Protein AF-A0A916SHV4-F1 (af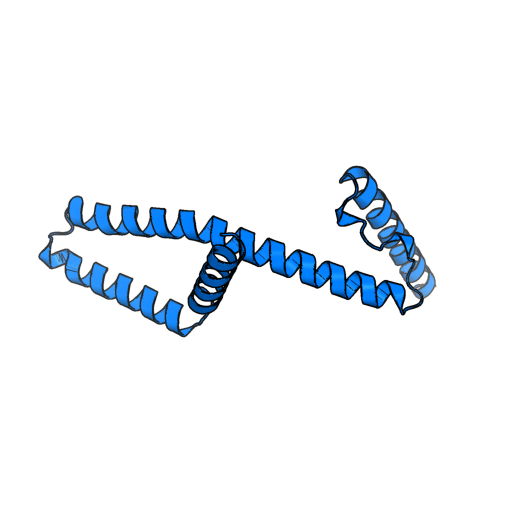db_monomer)

Radius of gyration: 23.87 Å; Cα contacts (8 Å, |Δi|>4): 34; chains: 1; bounding box: 46×41×66 Å

Mean predicted aligned error: 7.18 Å

Organism: NCBI:txid1963359

Structure (mmCIF, N/CA/C/O backbone):
data_AF-A0A916SHV4-F1
#
_entry.id   AF-A0A916SHV4-F1
#
loop_
_atom_site.group_PDB
_atom_site.id
_atom_site.type_symbol
_atom_site.label_atom_id
_atom_site.label_alt_id
_atom_site.label_comp_id
_atom_site.label_asym_id
_atom_site.label_entity_id
_atom_site.label_seq_id
_atom_site.pdbx_PDB_ins_code
_atom_site.Cartn_x
_atom_site.Cartn_y
_atom_site.Cartn_z
_atom_site.occupancy
_atom_site.B_iso_or_equiv
_atom_site.auth_seq_id
_atom_site.auth_comp_id
_atom_site.auth_asym_id
_atom_site.auth_atom_id
_atom_site.pdbx_PDB_model_num
ATOM 1 N N . MET A 1 1 ? 11.533 -18.519 5.299 1.00 59.81 1 MET A N 1
ATOM 2 C CA . MET A 1 1 ? 10.638 -17.511 5.913 1.00 59.81 1 MET A CA 1
ATOM 3 C C . MET A 1 1 ? 10.085 -16.528 4.886 1.00 59.81 1 MET A C 1
ATOM 5 O O . MET A 1 1 ? 8.875 -16.350 4.870 1.00 59.81 1 MET A O 1
ATOM 9 N N . GLU A 1 2 ? 10.897 -15.995 3.967 1.00 62.69 2 GLU A N 1
ATOM 10 C CA . GLU A 1 2 ? 10.451 -15.053 2.916 1.00 62.69 2 GLU A CA 1
ATOM 11 C C . GLU A 1 2 ? 9.244 -15.530 2.095 1.00 62.69 2 GLU A C 1
ATOM 13 O O . GLU A 1 2 ? 8.281 -14.792 1.923 1.00 62.69 2 GLU A O 1
ATOM 18 N N . ARG A 1 3 ? 9.233 -16.796 1.652 1.00 66.44 3 ARG A N 1
ATOM 19 C CA . ARG A 1 3 ? 8.107 -17.351 0.874 1.00 66.44 3 ARG A CA 1
ATOM 20 C C . A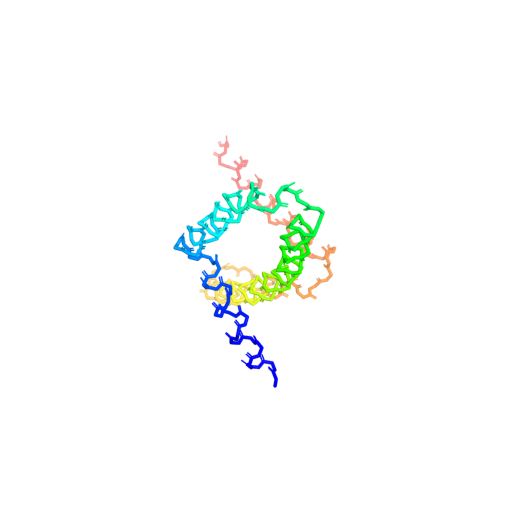RG A 1 3 ? 6.798 -17.430 1.668 1.00 66.44 3 ARG A C 1
ATOM 22 O O . ARG A 1 3 ? 5.729 -17.266 1.092 1.00 66.44 3 ARG A O 1
ATOM 29 N N . ALA A 1 4 ? 6.875 -17.691 2.974 1.00 74.00 4 ALA A N 1
ATOM 30 C CA . ALA A 1 4 ? 5.702 -17.771 3.843 1.00 74.00 4 ALA A CA 1
ATOM 31 C C . ALA A 1 4 ? 5.161 -16.371 4.162 1.00 74.00 4 ALA A C 1
ATOM 33 O O . ALA A 1 4 ? 3.966 -16.135 4.005 1.00 74.00 4 ALA A O 1
ATOM 34 N N . PHE A 1 5 ? 6.050 -15.431 4.506 1.00 75.06 5 PHE A N 1
ATOM 35 C CA . PHE A 1 5 ? 5.698 -14.025 4.709 1.00 75.06 5 PHE A CA 1
ATOM 36 C C . PHE A 1 5 ? 5.098 -13.412 3.442 1.00 75.06 5 PHE A C 1
ATOM 38 O O . PHE A 1 5 ? 4.005 -12.864 3.492 1.00 75.06 5 PHE A O 1
ATOM 45 N N . GLY A 1 6 ? 5.745 -13.591 2.287 1.00 71.12 6 GLY A N 1
ATOM 46 C CA . GLY A 1 6 ? 5.258 -13.070 1.012 1.00 71.12 6 GLY A CA 1
ATOM 47 C C . GLY A 1 6 ? 3.893 -13.635 0.615 1.00 71.12 6 GLY A C 1
ATOM 48 O O . GLY A 1 6 ? 3.061 -12.906 0.083 1.00 71.12 6 GLY A O 1
ATOM 49 N N . ARG A 1 7 ? 3.616 -14.912 0.914 1.00 73.75 7 ARG A N 1
ATOM 50 C CA . ARG A 1 7 ? 2.308 -15.527 0.640 1.00 73.75 7 ARG A CA 1
ATOM 51 C C . ARG A 1 7 ? 1.220 -14.979 1.569 1.00 73.75 7 ARG A C 1
ATOM 53 O O . ARG A 1 7 ? 0.145 -14.654 1.085 1.00 73.75 7 ARG A O 1
ATOM 60 N N . ILE A 1 8 ? 1.504 -14.821 2.864 1.00 78.12 8 ILE A N 1
ATOM 61 C CA . ILE A 1 8 ? 0.572 -14.203 3.823 1.00 78.12 8 ILE A CA 1
ATOM 62 C C . ILE A 1 8 ? 0.316 -12.744 3.446 1.00 78.12 8 ILE A C 1
ATOM 64 O O . ILE A 1 8 ? -0.837 -12.347 3.313 1.00 78.12 8 ILE A O 1
ATOM 68 N N . ALA A 1 9 ? 1.373 -11.969 3.206 1.00 71.19 9 ALA A N 1
ATOM 69 C CA . ALA A 1 9 ? 1.272 -10.560 2.862 1.00 71.19 9 ALA A CA 1
ATOM 70 C C . ALA A 1 9 ? 0.448 -10.343 1.591 1.00 71.19 9 ALA A C 1
ATOM 72 O O . ALA A 1 9 ? -0.438 -9.495 1.575 1.00 71.19 9 ALA A O 1
ATOM 73 N N . ASN A 1 10 ? 0.675 -11.162 0.561 1.00 74.19 10 ASN A N 1
ATOM 74 C CA . ASN A 1 10 ? -0.074 -11.074 -0.686 1.00 74.19 10 ASN A CA 1
ATOM 75 C C . ASN A 1 10 ? -1.552 -11.455 -0.502 1.00 74.19 10 ASN A C 1
ATOM 77 O O . ASN A 1 10 ? -2.428 -10.782 -1.038 1.00 74.19 10 ASN A O 1
ATOM 81 N N . THR A 1 11 ? -1.850 -12.500 0.277 1.00 77.94 11 THR A N 1
ATOM 82 C CA . THR A 1 11 ? -3.236 -12.890 0.583 1.00 77.94 11 THR A CA 1
ATOM 83 C C . THR A 1 11 ? -3.955 -11.801 1.371 1.00 77.94 11 THR A C 1
ATOM 85 O O . THR A 1 11 ? -5.070 -11.435 1.014 1.00 77.94 11 THR A O 1
ATOM 88 N N . VAL A 1 12 ? -3.317 -11.241 2.402 1.00 77.44 12 VAL A N 1
ATOM 89 C CA . VAL A 1 12 ? -3.898 -10.157 3.205 1.00 77.44 12 VAL A CA 1
ATOM 90 C C . VAL A 1 12 ? -4.097 -8.903 2.358 1.00 77.44 12 VAL A C 1
ATOM 92 O O . VAL A 1 12 ? -5.171 -8.321 2.418 1.00 77.44 12 VAL A O 1
ATOM 95 N N . ALA A 1 13 ? -3.129 -8.519 1.521 1.00 72.94 13 ALA A N 1
ATOM 96 C CA . ALA A 1 13 ? -3.269 -7.378 0.617 1.00 72.94 13 ALA A CA 1
ATOM 97 C C . ALA A 1 13 ? -4.408 -7.580 -0.398 1.00 72.94 13 ALA A C 1
ATOM 99 O O . ALA A 1 13 ? -5.211 -6.675 -0.616 1.00 72.94 13 ALA A O 1
ATOM 100 N N . THR A 1 14 ? -4.528 -8.785 -0.963 1.00 75.88 14 THR A N 1
ATOM 101 C CA . THR A 1 14 ? -5.603 -9.121 -1.911 1.00 75.88 14 THR A CA 1
ATOM 102 C C . THR A 1 14 ? -6.969 -9.067 -1.233 1.00 75.88 14 THR A C 1
ATOM 104 O O . THR A 1 14 ? -7.890 -8.457 -1.766 1.00 75.88 14 THR A O 1
ATOM 107 N N . LEU A 1 15 ? -7.100 -9.661 -0.043 1.00 78.56 15 LEU A N 1
ATOM 108 C CA . LEU A 1 15 ? -8.336 -9.624 0.739 1.00 78.56 15 LEU A CA 1
ATOM 109 C C . LEU A 1 15 ? -8.678 -8.195 1.171 1.00 78.56 15 LEU A C 1
ATOM 111 O O . LEU A 1 15 ? -9.821 -7.779 1.02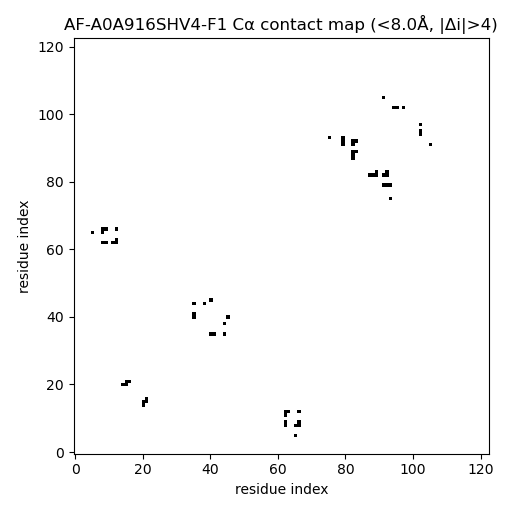6 1.00 78.56 15 LEU A O 1
ATOM 115 N N . ALA A 1 16 ? -7.707 -7.417 1.647 1.00 77.38 16 ALA A N 1
ATOM 116 C CA . ALA A 1 16 ? -7.912 -6.030 2.060 1.00 77.38 16 ALA A CA 1
ATOM 117 C C . ALA A 1 16 ? -8.344 -5.120 0.898 1.00 77.38 16 ALA A C 1
ATOM 119 O O . ALA A 1 16 ? -9.099 -4.177 1.114 1.00 77.38 16 ALA A O 1
ATOM 120 N N . GLY A 1 17 ? -7.908 -5.419 -0.330 1.00 71.19 17 GLY A N 1
ATOM 121 C CA . GLY A 1 17 ? -8.312 -4.703 -1.541 1.00 71.19 17 GLY A CA 1
ATOM 122 C C . GLY A 1 17 ? -9.706 -5.061 -2.073 1.00 71.19 17 GLY A C 1
ATOM 123 O O . GLY A 1 17 ? -10.189 -4.397 -2.989 1.00 71.19 17 GLY A O 1
ATOM 124 N N . GLN A 1 18 ? -10.373 -6.092 -1.540 1.00 84.19 18 GLN A N 1
ATOM 125 C CA . GLN A 1 18 ? -11.703 -6.488 -2.010 1.00 84.19 18 GLN A CA 1
ATOM 126 C C . GLN A 1 18 ? -12.803 -5.546 -1.481 1.00 84.19 18 GLN A C 1
ATOM 128 O O . GLN A 1 18 ? -12.865 -5.294 -0.275 1.00 84.19 18 GLN A O 1
ATOM 133 N N . PRO A 1 19 ? -13.757 -5.113 -2.333 1.00 79.38 19 PRO A N 1
ATOM 134 C CA . PRO A 1 19 ? -14.887 -4.273 -1.914 1.00 79.38 19 PRO A CA 1
ATOM 135 C C . PRO A 1 19 ? -15.717 -4.869 -0.766 1.00 79.38 19 PRO A C 1
ATOM 137 O O . PRO A 1 19 ? -16.232 -4.144 0.083 1.00 79.38 19 PRO A O 1
ATOM 140 N N . PHE A 1 20 ? -15.820 -6.200 -0.709 1.00 82.50 20 PHE A N 1
ATOM 141 C CA . PHE A 1 20 ? -16.523 -6.904 0.363 1.00 82.50 20 PHE A CA 1
ATOM 142 C C . PHE A 1 20 ? -15.847 -6.722 1.731 1.00 82.50 20 PHE A C 1
A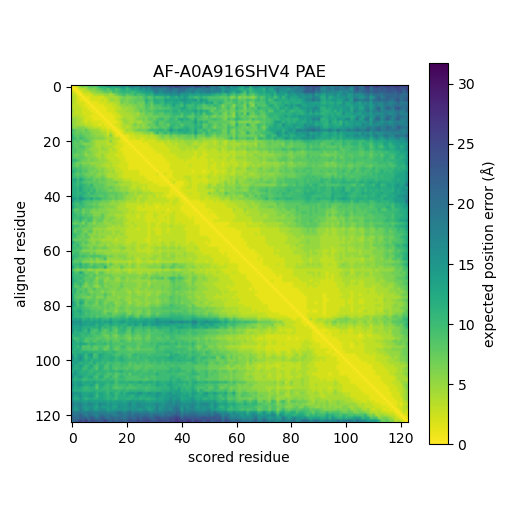TOM 144 O O . PHE A 1 20 ? -16.527 -6.532 2.737 1.00 82.50 20 PHE A O 1
ATOM 151 N N . THR A 1 21 ? -14.514 -6.713 1.773 1.00 85.31 21 THR A N 1
ATOM 152 C CA . THR A 1 21 ? -13.747 -6.487 3.004 1.00 85.31 21 THR A CA 1
ATOM 153 C C . THR A 1 21 ? -13.945 -5.070 3.522 1.00 85.31 21 THR A C 1
ATOM 155 O O . THR A 1 21 ? -14.113 -4.876 4.722 1.00 85.31 21 THR A O 1
ATOM 158 N N . PHE A 1 22 ? -14.018 -4.082 2.626 1.00 84.44 22 PHE A N 1
ATOM 159 C CA . PHE A 1 22 ? -14.368 -2.715 3.007 1.00 84.44 22 PHE A CA 1
ATOM 160 C C . PHE A 1 22 ? -15.758 -2.648 3.654 1.00 84.44 22 PHE A C 1
ATOM 162 O O . PHE A 1 22 ? -15.907 -2.068 4.729 1.00 84.44 22 PHE A O 1
ATOM 169 N N . LEU A 1 23 ? -16.760 -3.296 3.050 1.00 91.25 23 LEU A N 1
ATOM 170 C CA . LEU A 1 23 ? -18.112 -3.350 3.609 1.00 91.25 23 LEU A CA 1
ATOM 171 C C . LEU A 1 23 ? -18.133 -4.016 4.994 1.00 91.25 23 LEU A C 1
ATOM 173 O O . LEU A 1 23 ? -18.783 -3.511 5.908 1.00 91.25 23 LEU A O 1
ATOM 177 N N . LEU A 1 24 ? -17.386 -5.109 5.172 1.00 90.62 24 LEU A N 1
ATOM 178 C CA . LEU A 1 24 ? -17.221 -5.777 6.463 1.00 90.62 24 LEU A CA 1
ATOM 179 C C . LEU A 1 24 ? -16.601 -4.835 7.510 1.00 90.62 24 LEU A C 1
ATOM 181 O O . LEU A 1 24 ? -17.118 -4.735 8.619 1.00 90.62 24 LEU A O 1
ATOM 185 N N . CYS A 1 25 ? -15.532 -4.112 7.162 1.00 89.62 25 CYS A N 1
ATOM 186 C CA . CYS A 1 25 ? -14.897 -3.140 8.055 1.00 89.62 25 CYS A CA 1
ATOM 187 C C . CYS A 1 25 ? -15.868 -2.026 8.467 1.00 89.62 25 CYS A C 1
ATOM 189 O O . CYS A 1 25 ? -15.939 -1.680 9.645 1.00 89.62 25 CYS A O 1
ATOM 191 N N . VAL A 1 26 ? -16.658 -1.502 7.526 1.00 93.38 26 VAL A N 1
ATOM 192 C CA . VAL A 1 26 ? -17.695 -0.500 7.817 1.00 93.38 26 VAL A CA 1
ATOM 193 C C . VAL A 1 26 ? -18.745 -1.064 8.776 1.00 93.38 26 VAL A C 1
ATOM 195 O O . VAL A 1 26 ? -19.089 -0.405 9.755 1.00 93.38 26 VAL A O 1
ATOM 198 N N . LEU A 1 27 ? -19.212 -2.297 8.557 1.00 95.44 27 LEU A N 1
ATOM 199 C CA . LEU A 1 27 ? -20.152 -2.963 9.464 1.00 95.44 27 LEU A CA 1
ATOM 200 C C . LEU A 1 27 ? -19.576 -3.126 10.875 1.00 95.44 27 LEU A C 1
ATOM 202 O O . LEU A 1 27 ? -20.279 -2.859 11.846 1.00 95.44 27 LEU A O 1
ATOM 206 N N . VAL A 1 28 ? -18.302 -3.505 11.002 1.00 93.75 28 VAL A N 1
ATOM 207 C CA . VAL A 1 28 ? -17.616 -3.601 12.301 1.00 93.75 28 VAL A CA 1
ATOM 208 C C . VAL A 1 28 ? -17.594 -2.247 13.013 1.00 93.75 28 VAL A C 1
ATOM 210 O O . VAL A 1 28 ? -17.914 -2.184 14.199 1.00 93.75 28 VAL A O 1
ATOM 213 N N . VAL A 1 29 ? -17.284 -1.159 12.301 1.00 94.69 29 VAL A N 1
ATOM 214 C CA . VAL A 1 29 ? -17.286 0.203 12.867 1.00 94.69 29 VAL A CA 1
ATOM 215 C C . VAL A 1 29 ? -18.693 0.629 13.298 1.00 94.69 29 VAL A C 1
ATOM 217 O O . VAL A 1 29 ? -18.848 1.210 14.371 1.00 94.69 29 VAL A O 1
ATOM 220 N N . ILE A 1 30 ? -19.726 0.303 12.514 1.00 96.50 30 ILE A N 1
ATOM 221 C CA . ILE A 1 30 ? -21.126 0.585 12.866 1.00 96.50 30 ILE A CA 1
ATOM 222 C C . ILE A 1 30 ? -21.530 -0.183 14.128 1.00 96.50 30 ILE A C 1
ATOM 224 O O . ILE A 1 30 ? -22.054 0.420 15.062 1.00 96.50 30 ILE A O 1
ATOM 228 N N . ILE A 1 31 ? -21.262 -1.492 14.186 1.00 95.75 31 ILE A N 1
ATOM 229 C CA . ILE A 1 31 ? -21.569 -2.334 15.354 1.00 95.75 31 ILE A CA 1
ATOM 230 C C . ILE A 1 31 ? -20.852 -1.797 16.595 1.00 95.75 31 ILE A C 1
ATOM 232 O O . ILE A 1 31 ? -21.465 -1.666 17.656 1.00 95.75 31 ILE A O 1
ATOM 236 N N . TRP A 1 32 ? -19.574 -1.437 16.460 1.00 95.19 32 TRP A N 1
ATOM 237 C CA . TRP A 1 32 ? -18.821 -0.822 17.543 1.00 95.19 32 TRP A CA 1
ATOM 238 C C . TRP A 1 32 ? -19.474 0.491 17.995 1.00 95.19 32 TRP A C 1
ATOM 240 O O . TRP A 1 32 ? -19.756 0.634 19.181 1.00 95.19 32 TRP A O 1
ATOM 250 N N . GLY A 1 33 ? -19.826 1.393 17.074 1.00 94.19 33 GLY A N 1
ATOM 251 C CA . GLY A 1 33 ? -20.509 2.654 17.384 1.00 94.19 33 GLY A CA 1
ATOM 252 C C . GLY A 1 33 ? -21.838 2.459 18.124 1.00 94.19 33 GLY A C 1
ATOM 253 O O . GLY A 1 33 ? -22.088 3.115 19.134 1.00 94.19 33 GLY A O 1
ATOM 254 N N . VAL A 1 34 ? -22.656 1.499 17.680 1.00 96.00 34 VAL A N 1
ATOM 255 C CA . VAL A 1 34 ? -23.944 1.148 18.309 1.00 96.00 34 VAL A CA 1
ATOM 256 C C . VAL A 1 34 ? -23.759 0.503 19.687 1.00 96.00 34 VAL A C 1
ATOM 258 O O . VAL A 1 34 ? -24.638 0.625 20.536 1.00 96.00 34 VAL A O 1
ATOM 261 N N . SER A 1 35 ? -22.617 -0.136 19.957 1.00 94.38 35 SER A N 1
ATOM 262 C CA . SER A 1 35 ? -22.290 -0.628 21.304 1.00 94.38 35 SER A CA 1
ATOM 263 C C . SER A 1 35 ? -21.927 0.495 22.290 1.00 94.38 35 SER A C 1
ATOM 265 O O . SER A 1 35 ? -22.015 0.291 23.498 1.00 94.38 35 SER A O 1
ATOM 267 N N . GLY A 1 36 ? -21.580 1.693 21.802 1.00 93.88 36 GLY A N 1
ATOM 268 C CA . GLY A 1 36 ? -21.142 2.836 22.615 1.00 93.88 36 GLY A CA 1
ATOM 269 C C . GLY A 1 36 ? -22.073 3.212 23.778 1.00 93.88 36 GLY A C 1
ATOM 270 O O . GLY A 1 36 ? -21.585 3.315 24.905 1.00 93.88 36 GLY A O 1
ATOM 271 N N . PRO A 1 37 ? -23.401 3.344 23.577 1.00 94.38 37 PRO A N 1
ATOM 272 C CA . PRO A 1 37 ? -24.355 3.624 24.652 1.00 94.38 37 PRO A CA 1
ATOM 273 C C . PRO A 1 37 ? -24.365 2.582 25.779 1.00 94.38 37 PRO A C 1
ATOM 275 O O . PRO A 1 37 ? -24.531 2.956 26.939 1.00 94.38 37 PRO A O 1
ATOM 278 N N . LEU A 1 38 ? -24.139 1.295 25.472 1.00 94.69 38 LEU A N 1
ATOM 279 C CA . LEU A 1 38 ? -24.062 0.232 26.488 1.00 94.69 38 LEU A CA 1
ATOM 280 C C . LEU A 1 38 ? -22.840 0.404 27.400 1.00 94.69 38 LEU A C 1
ATOM 282 O O . LEU A 1 38 ? -22.897 0.071 28.580 1.00 94.69 38 LEU A O 1
ATOM 286 N N . PHE A 1 39 ? -21.752 0.958 26.861 1.00 91.44 39 PHE A N 1
ATOM 287 C CA . PHE A 1 39 ? -20.506 1.235 27.578 1.00 91.44 39 PHE A CA 1
ATOM 288 C C . PHE A 1 39 ? -20.364 2.702 28.003 1.00 91.44 39 PHE A C 1
ATOM 290 O O . PHE A 1 39 ? -19.263 3.119 28.366 1.00 91.44 39 PHE A O 1
ATOM 297 N N . GLN A 1 40 ? -21.444 3.490 27.925 1.00 94.00 40 GLN A N 1
ATOM 298 C CA . GLN A 1 40 ? -21.466 4.925 28.239 1.00 94.00 40 GLN A CA 1
ATOM 299 C C . GLN A 1 40 ? -20.362 5.730 27.530 1.00 94.00 40 GLN A C 1
ATOM 301 O O . GLN A 1 40 ? -19.863 6.712 28.071 1.00 94.00 40 GLN A O 1
ATOM 306 N N . PHE A 1 41 ? -19.952 5.299 26.331 1.00 90.88 41 PHE A N 1
ATOM 307 C CA . PHE A 1 41 ? -18.835 5.893 25.586 1.00 90.88 41 PHE A CA 1
ATOM 308 C C . PHE A 1 41 ? -17.526 6.008 26.398 1.00 90.88 41 PHE A C 1
ATOM 310 O O . PHE A 1 41 ? -16.757 6.950 26.210 1.00 90.88 41 PHE A O 1
ATOM 317 N N . SER A 1 42 ? -17.269 5.041 27.288 1.00 94.38 42 SER A N 1
ATOM 318 C CA . SER A 1 42 ? -16.105 5.026 28.185 1.00 94.38 42 SER A CA 1
ATOM 319 C C . SER A 1 42 ? -14.749 5.128 27.476 1.00 94.38 42 SER A C 1
ATOM 321 O O . SER A 1 42 ? -14.581 4.697 26.332 1.00 94.38 42 SER A O 1
ATOM 323 N N . ASP A 1 43 ? -13.738 5.589 28.215 1.00 95.94 43 ASP A N 1
ATOM 324 C CA . ASP A 1 43 ? -12.355 5.673 27.731 1.00 95.94 43 ASP A CA 1
ATOM 325 C C . ASP A 1 43 ? -11.814 4.315 27.274 1.00 95.94 43 ASP A C 1
ATOM 327 O O . ASP A 1 43 ? -11.111 4.231 26.273 1.00 95.94 43 ASP A O 1
ATOM 331 N N . THR A 1 44 ? -12.181 3.224 27.957 1.00 93.75 44 THR A N 1
ATOM 332 C CA . THR A 1 44 ? -11.760 1.869 27.561 1.00 93.75 44 THR A CA 1
ATOM 333 C C . THR A 1 44 ? -12.383 1.459 26.227 1.00 93.75 44 THR A C 1
ATOM 335 O O . THR A 1 44 ? -11.702 0.891 25.375 1.00 93.75 44 THR A O 1
ATOM 338 N N . TRP A 1 45 ? -13.660 1.782 26.009 1.00 95.19 45 TRP A N 1
ATOM 339 C CA . TRP A 1 45 ? -14.349 1.502 24.750 1.00 95.19 45 TRP A CA 1
ATOM 340 C C . TRP A 1 45 ? -13.706 2.254 23.573 1.00 95.19 45 TRP A C 1
ATOM 342 O O . TRP A 1 45 ? -13.441 1.643 22.534 1.00 95.19 45 TRP A O 1
ATOM 352 N N . GLN A 1 46 ? -13.369 3.537 23.762 1.00 94.44 46 GLN A N 1
ATOM 353 C CA . GLN A 1 46 ? -12.639 4.344 22.773 1.00 94.44 46 GLN A CA 1
ATOM 354 C C . GLN A 1 46 ? -11.215 3.826 22.547 1.00 94.44 46 GLN A C 1
ATOM 356 O O . GLN A 1 46 ? -10.772 3.695 21.406 1.00 94.44 46 GLN A O 1
ATOM 361 N N . LEU A 1 47 ? -10.497 3.492 23.621 1.00 94.25 47 LEU A N 1
ATOM 362 C CA . LEU A 1 47 ? -9.115 3.028 23.559 1.00 94.25 47 LEU A CA 1
ATOM 363 C C . LEU A 1 47 ? -8.980 1.745 22.736 1.00 94.25 47 LEU A C 1
ATOM 365 O O . LEU A 1 47 ? -8.025 1.625 21.969 1.00 94.25 47 LEU A O 1
ATOM 369 N N . ILE A 1 48 ? -9.929 0.809 22.854 1.00 93.62 48 ILE A N 1
ATOM 370 C CA . ILE A 1 48 ? -9.894 -0.466 22.124 1.00 93.62 48 ILE A CA 1
ATOM 371 C C . ILE A 1 48 ? -9.903 -0.232 20.613 1.00 93.62 48 ILE A C 1
ATOM 373 O O . ILE A 1 48 ? -9.042 -0.779 19.918 1.00 93.62 48 ILE A O 1
ATOM 377 N N . ILE A 1 49 ? -10.832 0.584 20.095 1.00 94.38 49 ILE A N 1
ATOM 378 C CA . ILE A 1 49 ? -10.884 0.811 18.646 1.00 94.38 49 ILE A CA 1
ATOM 379 C C . ILE A 1 49 ? -9.659 1.583 18.176 1.00 94.38 49 ILE A C 1
ATOM 381 O O . ILE A 1 49 ? -9.040 1.169 17.205 1.00 94.38 49 ILE A O 1
ATOM 385 N N . ASN A 1 50 ? -9.258 2.632 18.901 1.00 94.12 50 ASN A N 1
ATOM 386 C CA . ASN A 1 50 ? -8.149 3.497 18.503 1.00 94.12 50 ASN A CA 1
ATOM 387 C C . ASN A 1 50 ? -6.828 2.720 18.468 1.00 94.12 50 ASN A C 1
ATOM 389 O O . ASN A 1 50 ? -6.060 2.801 17.507 1.00 94.12 50 ASN A O 1
ATOM 393 N N . THR A 1 51 ? -6.583 1.913 19.502 1.00 95.75 51 THR A N 1
ATOM 394 C CA . THR A 1 51 ? -5.386 1.072 19.598 1.00 95.75 51 THR A CA 1
ATOM 395 C C . THR A 1 51 ? -5.403 -0.006 18.517 1.00 95.75 51 THR A C 1
ATOM 397 O O . THR A 1 51 ? -4.411 -0.186 17.810 1.00 95.75 51 THR A O 1
ATOM 400 N N . GLY A 1 52 ? -6.540 -0.685 18.333 1.00 93.62 52 GLY A N 1
ATOM 401 C CA . GLY A 1 52 ? -6.689 -1.736 17.329 1.00 93.62 52 GLY A CA 1
ATOM 402 C C . GLY A 1 52 ? -6.474 -1.228 15.904 1.00 93.62 52 GLY A C 1
ATOM 403 O O . GLY A 1 52 ? -5.655 -1.783 15.169 1.00 93.62 52 GLY A O 1
ATOM 404 N N . THR A 1 53 ? -7.147 -0.144 15.516 1.00 93.12 53 THR A N 1
ATOM 405 C CA . THR A 1 53 ? -7.005 0.434 14.172 1.00 93.12 53 THR A CA 1
ATOM 406 C C . THR A 1 53 ? -5.603 0.970 13.932 1.00 93.12 53 THR A C 1
ATOM 408 O O . THR A 1 53 ? -5.094 0.829 12.822 1.00 93.12 53 THR A O 1
ATOM 411 N N . THR A 1 54 ? -4.942 1.526 14.952 1.00 94.31 54 THR A N 1
ATOM 412 C CA . THR A 1 54 ? -3.555 2.003 14.835 1.00 94.31 54 THR A CA 1
ATOM 413 C C . THR A 1 54 ? -2.594 0.853 14.545 1.00 94.31 54 THR A C 1
ATOM 415 O O . THR A 1 54 ? -1.801 0.946 13.608 1.00 94.31 54 THR A O 1
ATOM 418 N N . ILE A 1 55 ? -2.698 -0.261 15.280 1.00 93.69 55 ILE A N 1
ATOM 419 C CA . ILE A 1 55 ? -1.879 -1.459 15.035 1.00 93.69 55 ILE A CA 1
ATOM 420 C C . ILE A 1 55 ? -2.128 -1.997 13.622 1.00 93.69 55 ILE A C 1
ATOM 422 O O . ILE A 1 55 ? -1.176 -2.244 12.881 1.00 93.69 55 ILE A O 1
ATOM 426 N N . VAL A 1 56 ? -3.397 -2.142 13.224 1.00 89.62 56 VAL A N 1
ATOM 427 C CA . VAL A 1 56 ? -3.759 -2.621 11.881 1.00 89.62 56 VAL A CA 1
ATOM 428 C C . VAL A 1 56 ? -3.202 -1.695 10.802 1.00 89.62 56 VAL A C 1
ATOM 430 O O . VAL A 1 56 ? -2.611 -2.177 9.843 1.00 89.62 56 VAL A O 1
ATOM 433 N N . THR A 1 57 ? -3.326 -0.379 10.971 1.00 91.88 57 THR A N 1
ATOM 434 C CA . THR A 1 57 ? -2.803 0.615 10.021 1.00 91.88 57 THR A CA 1
ATOM 435 C C . THR A 1 57 ? -1.286 0.524 9.903 1.00 91.88 57 THR A C 1
ATOM 437 O O . THR A 1 57 ? -0.760 0.501 8.792 1.00 91.88 57 THR A O 1
ATOM 440 N N . PHE A 1 58 ? -0.575 0.408 11.027 1.00 91.31 58 PHE A N 1
ATOM 441 C CA . PHE A 1 58 ? 0.878 0.261 11.028 1.00 91.31 58 PHE A CA 1
ATOM 442 C C . PHE A 1 58 ? 1.317 -0.997 10.270 1.00 91.31 58 PHE A C 1
ATOM 444 O O . PHE A 1 58 ? 2.183 -0.927 9.399 1.00 91.31 58 PHE A O 1
ATOM 451 N N . LEU A 1 59 ? 0.666 -2.136 10.526 1.00 87.94 59 LEU A N 1
ATOM 452 C CA . LEU A 1 59 ? 0.917 -3.374 9.784 1.00 87.94 59 LEU A CA 1
ATOM 453 C C . LEU A 1 59 ? 0.572 -3.230 8.295 1.00 87.94 59 LEU A C 1
ATOM 455 O O . LEU A 1 59 ? 1.324 -3.699 7.440 1.00 87.94 59 LEU A O 1
ATOM 459 N N . MET A 1 60 ? -0.531 -2.553 7.976 1.00 86.69 60 MET A N 1
ATOM 460 C CA . MET A 1 60 ? -0.985 -2.335 6.606 1.00 86.69 60 MET A CA 1
ATOM 461 C C . MET A 1 60 ? 0.041 -1.551 5.783 1.00 86.69 60 MET A C 1
ATOM 463 O O . MET A 1 60 ? 0.252 -1.895 4.625 1.00 86.69 60 MET A O 1
ATOM 467 N N . VAL A 1 61 ? 0.736 -0.565 6.364 1.00 89.88 61 VAL A N 1
ATOM 468 C CA . VAL A 1 61 ? 1.813 0.164 5.667 1.00 89.88 61 VAL A CA 1
ATOM 469 C C . VAL A 1 61 ? 2.891 -0.798 5.164 1.00 89.88 61 VAL A C 1
ATOM 471 O O . VAL A 1 61 ? 3.237 -0.750 3.985 1.00 89.88 61 VAL A O 1
ATOM 474 N N . PHE A 1 62 ? 3.374 -1.721 5.999 1.00 86.69 62 PHE A N 1
ATOM 475 C CA . PHE A 1 62 ? 4.379 -2.703 5.575 1.00 86.69 62 PHE A CA 1
ATOM 476 C C . PHE A 1 62 ? 3.842 -3.686 4.533 1.00 86.69 62 PHE A C 1
ATOM 478 O O . PHE A 1 62 ? 4.552 -4.044 3.593 1.00 86.69 62 PHE A O 1
ATOM 485 N N . LEU A 1 63 ? 2.585 -4.116 4.670 1.00 83.19 63 LEU A N 1
ATOM 486 C CA . LEU A 1 63 ? 1.946 -5.005 3.697 1.00 83.19 63 LEU A CA 1
ATOM 487 C C . LEU A 1 63 ? 1.785 -4.339 2.328 1.00 83.19 63 LEU A C 1
ATOM 489 O O . LEU A 1 63 ? 2.080 -4.956 1.299 1.00 83.19 63 LEU A O 1
ATOM 493 N N . ILE A 1 64 ? 1.355 -3.078 2.324 1.00 84.25 64 ILE A N 1
ATOM 494 C CA . ILE A 1 64 ? 1.245 -2.251 1.127 1.00 84.25 64 ILE A CA 1
ATOM 495 C C . ILE A 1 64 ? 2.630 -2.069 0.510 1.00 84.25 64 ILE A C 1
ATOM 497 O O . ILE A 1 64 ? 2.783 -2.354 -0.671 1.00 84.25 64 ILE A O 1
ATOM 501 N N . GLN A 1 65 ? 3.645 -1.683 1.288 1.00 84.69 65 GLN A N 1
ATOM 502 C CA . GLN A 1 65 ? 5.014 -1.512 0.789 1.00 84.69 65 GLN A CA 1
ATOM 503 C C . GLN A 1 65 ? 5.574 -2.801 0.179 1.00 84.69 65 GLN A C 1
ATOM 505 O O . GLN A 1 65 ? 6.135 -2.762 -0.910 1.00 84.69 65 GLN A O 1
ATOM 510 N N . ASN A 1 66 ? 5.383 -3.955 0.825 1.00 83.75 66 ASN A N 1
ATOM 511 C CA . ASN A 1 66 ? 5.834 -5.240 0.288 1.00 83.75 66 ASN A CA 1
ATOM 512 C C . ASN A 1 66 ? 5.139 -5.584 -1.040 1.00 83.75 66 ASN A C 1
ATOM 514 O O . ASN A 1 66 ? 5.784 -6.052 -1.978 1.00 83.75 66 ASN A O 1
ATOM 518 N N . THR A 1 67 ? 3.826 -5.354 -1.118 1.00 82.12 67 THR A N 1
ATOM 519 C CA . THR A 1 67 ? 3.043 -5.611 -2.336 1.00 82.12 67 THR A CA 1
ATOM 520 C C . THR A 1 67 ? 3.452 -4.654 -3.454 1.00 82.12 67 THR A C 1
ATOM 522 O O . THR A 1 67 ? 3.778 -5.106 -4.546 1.00 82.12 67 THR A O 1
ATOM 525 N N . GLN A 1 68 ? 3.546 -3.355 -3.157 1.00 86.62 68 GLN A N 1
ATOM 526 C CA . GLN A 1 68 ? 3.982 -2.326 -4.101 1.00 86.62 68 GLN A CA 1
ATOM 527 C C . GLN A 1 68 ? 5.410 -2.562 -4.598 1.00 86.62 68 GLN A C 1
ATOM 529 O O . GLN A 1 68 ? 5.652 -2.436 -5.791 1.00 86.62 68 GLN A O 1
ATOM 534 N N . ASN A 1 69 ? 6.343 -2.954 -3.726 1.00 88.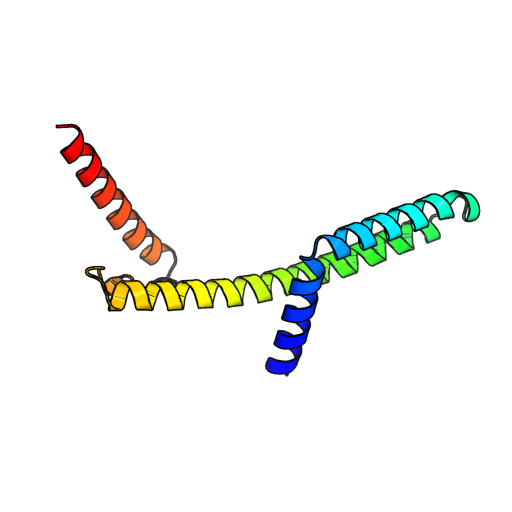44 69 ASN A N 1
ATOM 535 C CA . ASN A 1 69 ? 7.720 -3.248 -4.123 1.00 88.44 69 ASN A CA 1
ATOM 536 C C . ASN A 1 69 ? 7.783 -4.434 -5.096 1.00 88.44 69 ASN A C 1
ATOM 538 O O . ASN A 1 69 ? 8.455 -4.377 -6.124 1.00 88.44 69 ASN A O 1
ATOM 542 N N . ARG A 1 70 ? 7.035 -5.507 -4.806 1.00 87.00 70 ARG A N 1
ATOM 543 C CA . ARG A 1 70 ? 6.978 -6.681 -5.684 1.00 87.00 70 ARG A CA 1
ATOM 544 C C . ARG A 1 70 ? 6.315 -6.362 -7.025 1.00 87.00 70 ARG A C 1
ATOM 546 O O . ARG A 1 70 ? 6.809 -6.794 -8.064 1.00 87.00 70 ARG A O 1
ATOM 553 N N . ASP A 1 71 ? 5.202 -5.636 -7.005 1.00 89.19 71 ASP A N 1
ATOM 554 C CA . ASP A 1 71 ? 4.472 -5.277 -8.221 1.00 89.19 71 ASP A CA 1
ATOM 555 C C . ASP A 1 71 ? 5.273 -4.270 -9.066 1.00 89.19 71 ASP A C 1
ATOM 557 O O . ASP A 1 71 ? 5.298 -4.391 -10.290 1.00 89.19 71 ASP A O 1
ATOM 561 N N . GLY A 1 72 ? 6.013 -3.357 -8.428 1.00 93.25 72 GLY A N 1
ATOM 562 C CA . GLY A 1 72 ? 6.961 -2.448 -9.075 1.00 93.25 72 GLY A CA 1
ATOM 563 C C . GLY A 1 72 ? 8.069 -3.191 -9.824 1.00 93.25 72 GLY A C 1
ATOM 564 O O . GLY A 1 72 ? 8.254 -2.957 -11.017 1.00 93.25 72 GLY A O 1
ATOM 565 N N . ALA A 1 73 ? 8.721 -4.162 -9.175 1.00 92.50 73 ALA A N 1
ATOM 566 C CA . ALA A 1 73 ? 9.737 -5.000 -9.817 1.00 92.50 73 ALA A CA 1
ATOM 567 C C . ALA A 1 73 ? 9.168 -5.820 -10.993 1.00 92.50 73 ALA A C 1
ATOM 569 O O . ALA A 1 73 ? 9.808 -5.977 -12.031 1.00 92.50 73 ALA A O 1
ATOM 570 N N . ALA A 1 74 ? 7.936 -6.326 -10.867 1.00 93.44 74 ALA A N 1
ATOM 571 C CA . ALA A 1 74 ? 7.277 -7.051 -11.951 1.00 93.44 74 ALA A CA 1
ATOM 572 C C . ALA A 1 74 ? 6.921 -6.144 -13.142 1.00 93.44 74 ALA A C 1
ATOM 574 O O . ALA A 1 74 ? 6.956 -6.599 -14.286 1.00 93.44 74 ALA A O 1
ATOM 575 N N . ILE A 1 75 ? 6.559 -4.881 -12.890 1.00 95.44 75 ILE A N 1
ATOM 576 C CA . ILE A 1 75 ? 6.342 -3.878 -13.939 1.00 95.44 75 ILE A CA 1
ATOM 577 C C . ILE A 1 75 ? 7.663 -3.565 -14.645 1.00 95.44 75 ILE A C 1
ATOM 579 O O . ILE A 1 75 ? 7.694 -3.623 -15.871 1.00 95.44 75 ILE A O 1
ATOM 583 N N . GLN A 1 76 ? 8.741 -3.310 -13.897 1.00 94.81 76 GLN A N 1
ATOM 584 C CA . GLN A 1 76 ? 10.078 -3.060 -14.452 1.00 94.81 76 GLN A CA 1
ATOM 585 C C . GLN A 1 76 ? 10.533 -4.211 -15.353 1.00 94.81 76 GLN A C 1
ATOM 587 O O . GLN A 1 76 ? 10.792 -3.987 -16.527 1.00 94.81 76 GLN A O 1
ATOM 592 N N . ALA A 1 77 ? 10.459 -5.459 -14.882 1.00 95.44 77 ALA A N 1
ATOM 593 C CA . ALA A 1 77 ? 10.848 -6.622 -15.683 1.00 95.44 77 ALA A CA 1
ATOM 594 C C . ALA A 1 77 ? 10.040 -6.774 -16.990 1.00 95.44 77 ALA A C 1
ATOM 596 O O . ALA A 1 77 ? 10.572 -7.197 -18.016 1.00 95.44 77 ALA A O 1
ATOM 597 N N . LYS A 1 78 ? 8.742 -6.435 -16.977 1.00 95.69 78 LYS A N 1
ATOM 598 C CA . LYS A 1 78 ? 7.912 -6.436 -18.194 1.00 95.69 78 LYS A CA 1
ATOM 599 C C . LYS A 1 78 ? 8.301 -5.308 -19.151 1.00 95.69 78 LYS A C 1
ATOM 601 O O . LYS A 1 78 ? 8.279 -5.523 -20.359 1.00 95.69 78 LYS A O 1
ATOM 606 N N . LEU A 1 79 ? 8.618 -4.122 -18.630 1.00 96.00 79 LEU A N 1
ATOM 607 C CA . LEU A 1 79 ? 9.078 -2.983 -19.428 1.00 96.00 79 LEU A CA 1
ATOM 608 C C . LEU A 1 79 ? 10.450 -3.257 -20.044 1.00 96.00 79 LEU A C 1
ATOM 610 O O . LEU A 1 79 ? 10.627 -3.006 -21.231 1.00 96.00 79 LEU A O 1
ATOM 614 N N . ASP A 1 80 ? 11.369 -3.843 -19.282 1.00 95.69 80 ASP A N 1
ATOM 615 C CA . ASP A 1 80 ? 12.685 -4.250 -19.770 1.00 95.69 80 ASP A CA 1
ATOM 616 C C . ASP A 1 80 ? 12.565 -5.233 -20.934 1.00 95.69 80 ASP A C 1
ATOM 618 O O . ASP A 1 80 ? 13.227 -5.066 -21.957 1.00 95.69 80 ASP A O 1
ATOM 622 N N . GLU A 1 81 ? 11.669 -6.219 -20.825 1.00 96.12 81 GLU A N 1
ATOM 623 C CA . GLU A 1 81 ? 11.407 -7.147 -21.925 1.00 96.12 81 GLU A CA 1
ATOM 624 C C . GLU A 1 81 ? 10.824 -6.430 -23.149 1.00 96.12 81 GLU A C 1
ATOM 626 O O . GLU A 1 81 ? 11.272 -6.687 -24.264 1.00 96.12 81 GLU A O 1
ATOM 631 N N . LEU A 1 82 ? 9.878 -5.499 -22.966 1.00 95.75 82 LEU A N 1
ATOM 632 C CA . LEU A 1 82 ? 9.323 -4.704 -24.067 1.00 95.75 82 LEU A CA 1
ATOM 633 C C . LEU A 1 82 ? 10.385 -3.834 -24.752 1.00 95.75 82 LEU A C 1
ATOM 635 O O . LEU A 1 82 ? 10.383 -3.740 -25.977 1.00 95.75 82 LEU A O 1
ATOM 639 N N . ILE A 1 83 ? 11.302 -3.221 -23.998 1.00 94.69 83 ILE A N 1
ATOM 640 C CA . ILE A 1 83 ? 12.423 -2.455 -24.562 1.00 94.69 83 ILE A CA 1
ATOM 641 C C . ILE A 1 83 ? 13.343 -3.402 -25.337 1.00 94.69 83 ILE A C 1
ATOM 643 O O . ILE A 1 83 ? 13.646 -3.129 -26.493 1.00 94.69 83 ILE A O 1
ATOM 647 N N . ARG A 1 84 ? 13.693 -4.554 -24.750 1.00 95.44 84 ARG A N 1
ATOM 648 C CA . ARG A 1 84 ? 14.599 -5.546 -25.345 1.00 95.44 84 ARG A CA 1
ATOM 649 C C . ARG A 1 84 ? 14.121 -6.074 -26.699 1.00 95.44 84 ARG A C 1
ATOM 651 O O . ARG A 1 84 ? 14.956 -6.401 -27.540 1.00 95.44 84 ARG A O 1
ATOM 658 N N . VAL A 1 85 ? 12.806 -6.206 -26.901 1.00 96.19 85 VAL A N 1
ATOM 659 C CA . VAL A 1 85 ? 12.218 -6.719 -28.156 1.00 96.19 85 VAL A CA 1
ATOM 660 C C . VAL A 1 85 ? 11.719 -5.628 -29.110 1.00 96.19 85 VAL A C 1
ATOM 662 O O . VAL A 1 85 ? 11.236 -5.958 -30.193 1.00 96.19 85 VAL A O 1
ATOM 665 N N . SER A 1 86 ? 11.800 -4.352 -28.730 1.00 94.12 86 SER A N 1
ATOM 666 C CA . SER A 1 86 ? 11.362 -3.217 -29.555 1.00 94.12 86 SER A CA 1
ATOM 667 C C . SER A 1 86 ? 12.549 -2.404 -30.083 1.00 94.12 86 SER A C 1
ATOM 669 O O . SER A 1 86 ? 13.705 -2.734 -29.842 1.00 94.12 86 SER A O 1
ATOM 671 N N . GLU A 1 87 ? 12.269 -1.314 -30.802 1.00 91.19 87 GLU A N 1
ATOM 672 C CA . GLU A 1 87 ? 13.280 -0.324 -31.213 1.00 91.19 87 GLU A CA 1
ATOM 673 C C . GLU A 1 87 ? 13.639 0.663 -30.081 1.00 91.19 87 GLU A C 1
ATOM 675 O O . GLU A 1 87 ? 14.207 1.729 -30.318 1.00 91.19 87 GLU A O 1
ATOM 680 N N . GLY A 1 88 ? 13.280 0.334 -28.836 1.00 87.69 88 GLY A N 1
ATOM 681 C CA . GLY A 1 88 ? 13.666 1.102 -27.662 1.00 87.69 88 GLY A CA 1
ATOM 682 C C . GLY A 1 88 ? 15.178 1.072 -27.426 1.00 87.69 88 GLY A C 1
ATOM 683 O O . GLY A 1 88 ? 15.883 0.128 -27.779 1.00 87.69 88 GLY A O 1
ATOM 684 N N . HIS A 1 89 ? 15.702 2.115 -26.784 1.00 90.38 89 HIS A N 1
ATOM 685 C CA . HIS A 1 89 ? 17.112 2.146 -26.412 1.00 90.38 89 HIS A CA 1
ATOM 686 C C . HIS A 1 89 ? 17.367 1.214 -25.219 1.00 90.38 89 HIS A C 1
ATOM 688 O O . HIS A 1 89 ? 16.958 1.511 -24.098 1.00 90.38 89 HIS A O 1
ATOM 694 N N . ASN A 1 90 ? 18.118 0.130 -25.435 1.00 92.50 90 ASN A N 1
ATOM 695 C CA . ASN A 1 90 ? 18.485 -0.833 -24.384 1.00 92.50 90 ASN A CA 1
ATOM 696 C C . ASN A 1 90 ? 19.233 -0.216 -23.188 1.00 92.50 90 ASN A C 1
ATOM 698 O O . ASN A 1 90 ? 19.312 -0.842 -22.138 1.00 92.50 90 ASN A O 1
ATOM 702 N N . SER A 1 91 ? 19.758 1.007 -23.311 1.00 90.50 91 SER A N 1
ATOM 703 C CA . SER A 1 91 ? 20.343 1.753 -22.191 1.00 90.50 91 SER A CA 1
ATOM 704 C C . SER A 1 91 ? 19.336 2.127 -21.095 1.00 90.50 91 SER A C 1
ATOM 706 O O . SER A 1 91 ? 19.764 2.512 -20.014 1.00 90.50 91 SER A O 1
ATOM 708 N N . PHE A 1 92 ? 18.027 2.024 -21.356 1.00 92.19 92 PHE A N 1
ATOM 709 C CA . PHE A 1 92 ? 16.964 2.247 -20.368 1.00 92.19 92 PHE A CA 1
ATOM 710 C C . PHE A 1 92 ? 16.642 1.010 -19.519 1.00 92.19 92 PHE A C 1
ATOM 712 O O . PHE A 1 92 ? 15.921 1.136 -18.533 1.00 92.19 92 PHE A O 1
ATOM 719 N N . ILE A 1 93 ? 17.163 -0.165 -19.882 1.00 94.25 93 ILE A N 1
ATOM 720 C CA . ILE A 1 93 ? 16.931 -1.406 -19.137 1.00 94.25 93 ILE A CA 1
ATOM 721 C C . ILE A 1 93 ? 17.679 -1.340 -17.802 1.00 94.25 93 ILE A C 1
ATOM 723 O O . ILE A 1 93 ? 18.891 -1.113 -17.778 1.00 94.25 93 ILE A O 1
ATOM 727 N N . GLY A 1 94 ? 16.963 -1.562 -16.697 1.00 93.62 94 GLY A N 1
ATOM 728 C CA . GLY A 1 94 ? 17.542 -1.646 -15.354 1.00 93.62 94 GLY A CA 1
ATOM 729 C C . GLY A 1 94 ? 17.989 -0.319 -14.726 1.00 93.62 94 GLY A C 1
ATOM 730 O O . GLY A 1 94 ? 18.727 -0.343 -13.735 1.00 93.62 94 GLY A O 1
ATOM 731 N N . ILE A 1 95 ? 17.575 0.835 -15.267 1.00 94.25 95 ILE A N 1
ATOM 732 C CA . ILE A 1 95 ? 17.994 2.156 -14.759 1.00 94.25 95 ILE A CA 1
ATOM 733 C C . ILE A 1 95 ? 17.573 2.415 -13.307 1.00 94.25 95 ILE A C 1
ATOM 735 O O . ILE A 1 95 ? 18.194 3.230 -12.638 1.00 94.25 95 ILE A O 1
ATOM 739 N N . GLU A 1 96 ? 16.570 1.716 -12.775 1.00 92.38 96 GLU A N 1
ATOM 740 C CA . GLU A 1 96 ? 16.127 1.819 -11.378 1.00 92.38 96 GLU A CA 1
ATOM 741 C C . GLU A 1 96 ? 17.199 1.437 -10.346 1.00 92.38 96 GLU A C 1
ATOM 743 O O . GLU A 1 96 ? 17.064 1.772 -9.170 1.00 92.38 96 GLU A O 1
ATOM 748 N N . HIS A 1 97 ? 18.258 0.747 -10.775 1.00 92.62 97 HIS A N 1
ATOM 749 C CA . HIS A 1 97 ? 19.402 0.399 -9.934 1.00 92.62 97 HIS A CA 1
ATOM 750 C C . HIS A 1 97 ? 20.460 1.513 -9.888 1.00 92.62 97 HIS A C 1
ATOM 752 O O . HIS A 1 97 ? 21.395 1.435 -9.088 1.00 92.62 97 HIS A O 1
ATOM 758 N N . LEU A 1 98 ? 20.339 2.532 -10.746 1.00 93.81 98 LEU A N 1
ATOM 759 C CA . LEU A 1 98 ? 21.258 3.663 -10.800 1.00 93.81 98 LEU A CA 1
ATOM 760 C C . LEU A 1 98 ? 20.942 4.696 -9.706 1.00 93.81 98 LEU A C 1
ATOM 762 O O . LEU A 1 98 ? 19.811 4.782 -9.216 1.00 93.81 98 LEU A O 1
ATOM 766 N N . PRO A 1 99 ? 21.921 5.539 -9.336 1.00 95.38 99 PRO A N 1
ATOM 767 C CA . PRO A 1 99 ? 21.674 6.696 -8.487 1.00 95.38 99 PRO A CA 1
ATOM 768 C C . PRO A 1 99 ? 20.568 7.594 -9.051 1.00 95.38 99 PRO A C 1
ATOM 770 O O . PRO A 1 99 ? 20.483 7.818 -10.258 1.00 95.38 99 PRO A O 1
ATOM 773 N N . ALA A 1 100 ? 19.764 8.193 -8.168 1.00 92.88 100 ALA A N 1
ATOM 774 C CA . ALA A 1 100 ? 18.640 9.046 -8.566 1.00 92.88 100 ALA A CA 1
ATOM 775 C C . ALA A 1 100 ? 19.046 10.193 -9.516 1.00 92.88 100 ALA A C 1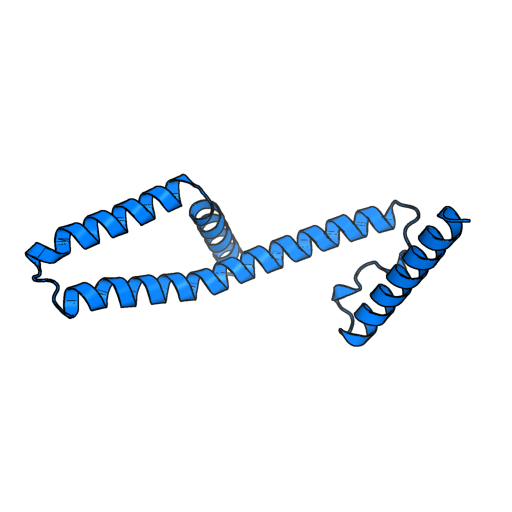
ATOM 777 O O . ALA A 1 100 ? 18.280 10.559 -10.403 1.00 92.88 100 ALA A O 1
ATOM 778 N N . SER A 1 101 ? 20.261 10.733 -9.366 1.00 93.75 101 SER A N 1
ATOM 779 C CA . SER A 1 101 ? 20.810 11.761 -10.259 1.00 93.75 101 SER A CA 1
ATOM 780 C C . SER A 1 101 ? 21.037 11.266 -11.687 1.00 93.75 101 SER A C 1
ATOM 782 O O . SER A 1 101 ? 20.868 12.034 -12.629 1.00 93.75 101 SER A O 1
ATOM 784 N N . GLU A 1 102 ? 21.419 10.001 -11.854 1.00 93.94 102 GLU A N 1
ATOM 785 C CA . GLU A 1 102 ? 21.636 9.396 -13.169 1.00 93.94 102 GLU A CA 1
ATOM 786 C C . GLU A 1 102 ? 20.299 9.064 -13.830 1.00 93.94 102 GLU A C 1
ATOM 788 O O . GLU A 1 102 ? 20.090 9.406 -14.991 1.00 93.94 102 GLU A O 1
ATOM 793 N N . VAL A 1 103 ? 19.343 8.504 -13.079 1.00 93.38 103 VAL A N 1
ATOM 794 C CA . VAL A 1 103 ? 17.970 8.265 -13.566 1.00 93.38 103 VAL A CA 1
ATOM 795 C C . VAL A 1 103 ? 17.326 9.560 -14.074 1.00 93.38 103 VAL A C 1
ATOM 797 O O . VAL A 1 103 ? 16.677 9.571 -15.122 1.00 93.38 103 VAL A O 1
ATOM 800 N N . GLU A 1 104 ? 17.551 10.673 -13.374 1.00 93.62 104 GLU A N 1
ATOM 801 C CA . GLU A 1 104 ? 17.063 11.990 -13.787 1.00 93.62 104 GLU A CA 1
ATOM 802 C C . GLU A 1 104 ? 17.658 12.450 -15.128 1.00 93.62 104 GLU A C 1
ATOM 804 O O . GLU A 1 104 ? 16.975 13.086 -15.931 1.00 93.62 104 GLU A O 1
ATOM 809 N N . GLU A 1 105 ? 18.908 12.089 -15.426 1.00 93.88 105 GLU A N 1
ATOM 810 C CA . GLU A 1 105 ? 19.528 12.398 -16.714 1.00 93.88 105 GLU A CA 1
ATOM 811 C C . GLU A 1 105 ? 18.835 11.657 -17.868 1.00 93.88 105 GLU A C 1
ATOM 813 O O . GLU A 1 105 ? 18.567 12.252 -18.918 1.00 93.88 105 GLU A O 1
ATOM 818 N N . PHE A 1 106 ? 18.500 10.378 -17.672 1.00 92.56 106 PHE A N 1
ATOM 819 C CA . PHE A 1 106 ? 17.708 9.605 -18.633 1.00 92.56 106 PHE A CA 1
ATOM 820 C C . PHE A 1 106 ? 16.321 10.221 -18.834 1.00 92.56 106 PHE A C 1
ATOM 822 O O . PHE A 1 106 ? 15.883 10.384 -19.978 1.00 92.56 106 PHE A O 1
ATOM 829 N N . ARG A 1 107 ? 15.657 10.636 -17.745 1.00 91.94 107 ARG A N 1
ATOM 830 C CA . ARG A 1 107 ? 14.354 11.313 -17.810 1.00 91.94 107 ARG A CA 1
ATOM 831 C C . ARG A 1 107 ? 14.431 12.602 -18.625 1.00 91.94 107 ARG A C 1
ATOM 833 O O . ARG A 1 107 ? 13.626 12.794 -19.536 1.00 91.94 107 ARG A O 1
ATOM 840 N N . ARG A 1 108 ? 15.439 13.442 -18.370 1.00 93.94 108 ARG A N 1
ATOM 841 C CA . ARG A 1 108 ? 15.644 14.700 -19.100 1.00 93.94 108 ARG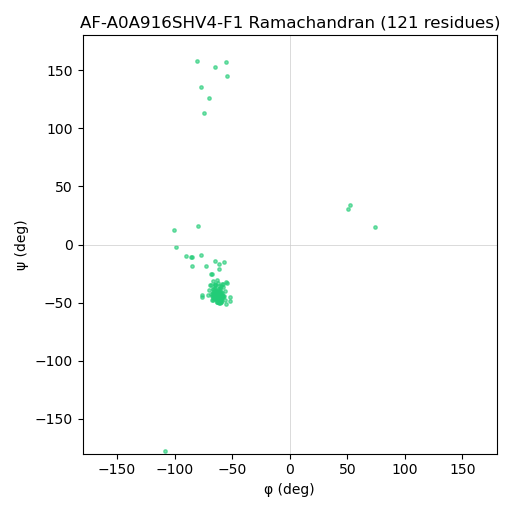 A CA 1
ATOM 842 C C . ARG A 1 108 ? 15.835 14.471 -20.601 1.00 93.94 108 ARG A C 1
ATOM 844 O O . ARG A 1 108 ? 15.207 15.160 -21.399 1.00 93.94 108 ARG A O 1
ATOM 851 N N . LYS A 1 109 ? 16.639 13.475 -20.996 1.00 90.81 109 LYS A N 1
ATOM 852 C CA . LYS A 1 109 ? 16.836 13.116 -22.415 1.00 90.81 109 LYS A CA 1
ATOM 853 C C . LYS A 1 109 ? 15.520 12.723 -23.097 1.00 90.81 109 LYS A C 1
ATOM 855 O O . LYS A 1 109 ? 15.267 13.143 -24.225 1.00 90.81 109 LYS A O 1
ATOM 860 N N . CYS A 1 110 ? 14.662 11.958 -22.417 1.00 89.75 110 CYS A N 1
ATOM 861 C CA . CYS A 1 110 ? 13.329 11.619 -22.927 1.00 89.75 110 CYS A CA 1
ATOM 862 C C . CYS A 1 110 ? 12.432 12.851 -23.088 1.00 89.75 110 CYS A C 1
ATOM 864 O O . CYS A 1 110 ? 11.772 12.996 -24.117 1.00 89.75 110 CYS A O 1
ATOM 866 N N . GLU A 1 111 ? 12.408 13.741 -22.097 1.00 92.62 111 GLU A N 1
ATOM 867 C CA . GLU A 1 111 ? 11.616 14.972 -22.157 1.00 92.62 111 GLU A CA 1
ATOM 868 C C . GLU A 1 111 ? 12.078 15.905 -23.284 1.00 92.62 111 GLU A C 1
ATOM 870 O O . GLU A 1 111 ? 11.248 16.481 -23.987 1.00 92.62 111 GLU A O 1
ATOM 875 N N . GLU A 1 112 ? 13.389 16.039 -23.490 1.00 93.44 112 GLU A N 1
ATOM 876 C CA . GLU A 1 112 ? 13.965 16.811 -24.594 1.00 93.44 112 GLU A CA 1
ATOM 877 C C . GLU A 1 112 ? 13.569 16.227 -25.956 1.00 93.44 112 GLU A C 1
ATOM 879 O O . GLU A 1 112 ? 13.078 16.959 -26.818 1.00 93.44 112 GLU A O 1
ATOM 884 N N . ALA A 1 113 ? 13.687 14.909 -26.137 1.00 89.12 113 ALA A N 1
ATOM 885 C CA . ALA A 1 113 ? 13.258 14.240 -27.364 1.00 89.12 113 ALA A CA 1
ATOM 886 C C . ALA A 1 113 ? 11.752 14.431 -27.634 1.00 89.12 113 ALA A C 1
ATOM 888 O O . ALA A 1 113 ? 11.350 14.702 -28.768 1.00 89.12 113 ALA A O 1
ATOM 889 N N . ALA A 1 114 ? 10.918 14.351 -26.591 1.00 90.56 114 ALA A N 1
ATOM 890 C CA . ALA A 1 114 ? 9.479 14.578 -26.698 1.00 90.56 114 ALA A CA 1
ATOM 891 C C . ALA A 1 114 ? 9.143 16.027 -27.094 1.00 90.56 114 ALA A C 1
ATOM 893 O O . ALA A 1 114 ? 8.270 16.240 -27.939 1.00 90.56 114 ALA A O 1
ATOM 894 N N . LYS A 1 115 ? 9.852 17.019 -26.535 1.00 92.56 115 LYS A N 1
ATOM 895 C CA . LYS A 1 115 ? 9.700 18.437 -26.909 1.00 92.56 115 LYS A CA 1
ATOM 896 C C . LYS A 1 115 ? 10.054 18.670 -28.374 1.00 92.56 115 LYS A C 1
ATOM 898 O O . LYS A 1 115 ? 9.243 19.244 -29.095 1.00 92.56 115 LYS A O 1
ATOM 903 N N . ILE A 1 116 ? 11.200 18.156 -28.831 1.00 91.62 116 ILE A N 1
ATOM 904 C CA . ILE A 1 116 ? 11.639 18.274 -30.232 1.00 91.62 116 ILE A CA 1
ATOM 905 C C . ILE A 1 116 ? 10.590 17.675 -31.177 1.00 91.62 116 ILE A C 1
ATOM 907 O O . ILE A 1 116 ? 10.224 18.297 -32.173 1.00 91.62 116 ILE A O 1
ATOM 911 N N . PHE A 1 117 ? 10.064 16.490 -30.853 1.00 89.62 117 PHE A N 1
ATOM 912 C CA . PHE A 1 117 ? 9.015 15.852 -31.649 1.00 89.62 117 PHE A CA 1
ATOM 913 C C . PHE A 1 117 ? 7.725 16.686 -31.700 1.00 89.62 117 PHE A C 1
ATOM 915 O O . PHE A 1 117 ? 7.100 16.799 -32.755 1.00 89.62 117 PHE A O 1
ATOM 922 N N . HIS A 1 118 ? 7.322 17.291 -30.578 1.00 90.81 118 HIS A N 1
ATOM 923 C CA . HIS A 1 118 ? 6.122 18.125 -30.522 1.00 90.81 118 HIS A CA 1
ATOM 924 C C . HIS A 1 118 ? 6.285 19.426 -31.320 1.00 90.81 118 HIS A C 1
ATOM 926 O O . HIS A 1 118 ? 5.396 19.794 -32.086 1.00 90.81 118 HIS A O 1
ATOM 932 N N . GLU A 1 119 ? 7.441 20.083 -31.208 1.00 88.38 119 GLU A N 1
ATOM 933 C CA . GLU A 1 119 ? 7.778 21.286 -31.976 1.00 88.38 119 GLU A CA 1
ATOM 934 C C . GLU A 1 119 ? 7.875 21.009 -33.482 1.00 88.38 119 GLU A C 1
ATOM 936 O O . GLU A 1 119 ? 7.422 21.823 -34.285 1.00 88.38 119 GLU A O 1
ATOM 941 N N . ALA A 1 120 ? 8.410 19.850 -33.878 1.00 83.50 120 ALA A N 1
ATOM 942 C CA . ALA A 1 120 ? 8.478 19.432 -35.277 1.00 83.50 120 ALA A CA 1
ATOM 943 C C . ALA A 1 120 ? 7.096 19.147 -35.889 1.00 83.50 120 ALA A C 1
ATOM 945 O O . ALA A 1 120 ? 6.939 19.260 -37.097 1.00 83.50 120 ALA A O 1
ATOM 946 N N . LYS A 1 121 ? 6.099 18.789 -35.070 1.00 79.00 121 LYS A N 1
ATOM 947 C CA . LYS A 1 121 ? 4.719 18.521 -35.507 1.00 79.00 121 LYS A CA 1
ATOM 948 C C . LYS A 1 121 ? 3.853 19.786 -35.600 1.00 79.00 121 LYS A C 1
ATOM 950 O O . LYS A 1 121 ? 2.789 19.749 -36.210 1.00 79.00 121 LYS A O 1
ATOM 955 N N . LEU A 1 122 ? 4.277 20.873 -34.951 1.00 71.19 122 LEU A N 1
ATOM 956 C CA . LEU A 1 122 ? 3.612 22.183 -34.962 1.00 71.19 122 LEU A CA 1
ATOM 957 C C . LEU A 1 122 ? 4.109 23.107 -36.089 1.00 71.19 122 LEU A C 1
ATOM 959 O O . LEU A 1 122 ? 3.513 24.163 -36.302 1.00 71.19 122 LEU A O 1
ATOM 963 N N . LYS A 1 123 ? 5.189 22.728 -36.779 1.00 55.44 123 LYS A N 1
ATOM 964 C CA . LYS A 1 123 ? 5.692 23.374 -37.999 1.00 55.44 123 LYS A CA 1
ATOM 965 C C . LYS A 1 123 ? 5.180 22.650 -39.236 1.00 55.44 123 LYS A C 1
ATOM 967 O O . LYS A 1 123 ? 4.962 23.354 -40.244 1.00 55.4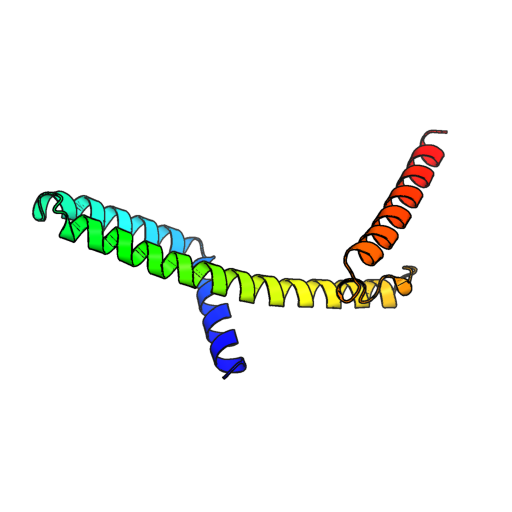4 123 LYS A O 1
#

Solvent-accessible surface area (backbone atoms only — not comparable to full-atom values): 6912 Å² total; per-residue (Å²): 109,68,71,59,51,53,52,52,40,49,51,52,49,54,49,65,70,34,72,66,45,51,52,51,53,52,50,51,53,49,54,52,59,68,46,27,73,84,55,70,67,32,69,68,64,53,45,51,54,56,52,51,52,48,54,52,50,58,54,45,52,55,36,48,49,55,49,50,52,52,52,48,51,54,50,49,57,52,49,36,51,53,30,70,77,45,96,48,67,64,84,63,50,71,43,86,79,48,58,71,73,57,43,48,51,57,51,50,54,5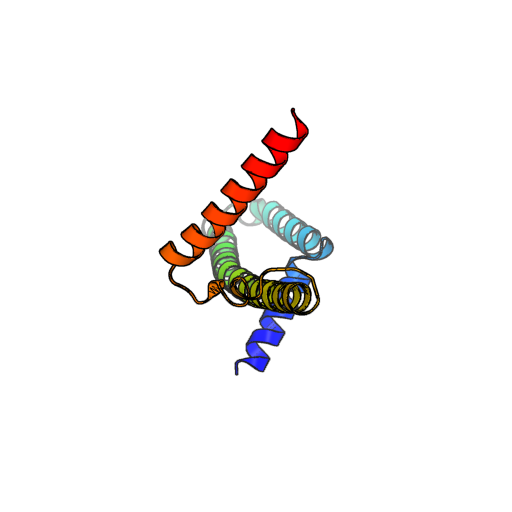2,53,51,53,51,48,53,54,53,56,62,70,75,106

Foldseek 3Di:
DVVVVLVVLVVCVVLCPDPVNVVVVVVVVVVLVVCCVVVVVDPVSVCVVVVVVVVVVVVVVVSVVSVCVVVVVVVLVVVLVVCVPDVHDNVPRPCVVPPPVVVVVVVVVVVVVVVVVVVVVVD

Secondary structure (DSSP, 8-state):
-HHHHHHHHHHHHHHHTSHHHHHHHHHHHHHHHHHGGGGTT-HHHHHHHHHHHHHHHHHHHHHHHHHHHHHHHHHHHHHHHHHHHTTS-GGGTTGGGS-HHHHHHHHHHHHHHHHHHHHHHH-

Sequence (123 aa):
MERAFGRIANTVATLAGQPFTFLLCVLVVIIWGVSGPLFQFSDTWQLIINTGTTIVTFLMVFLIQNTQNRDGAAIQAKLDELIRVSEGHNSFIGIEHLPASEVEEFRRKCEEAAKIFHEAKLK

pLDDT: mean 88.63, std 8.43, range [55.44, 96.5]

InterPro domains:
  IPR007251 Low affinity iron permease, Fet4 [PF04120] (5-115)